Protein AF-A0A4P7YWN4-F1 (afdb_monomer)

Sequence (121 aa):
MPFHWLRMGAQIIGVLGSLLAAEGLLRIATFVSSVGGHDAKFYYFGLFVVVCTVLALFAALLGRFNRLAKYATLVGLLGAGGLLLASPGLPVIFQALLGIILAIIGIVSIRLPPKLQTTVA

Structure (mmCIF, N/CA/C/O backbone):
data_AF-A0A4P7YWN4-F1
#
_entry.id   AF-A0A4P7YWN4-F1
#
loop_
_atom_site.group_PDB
_atom_site.id
_atom_site.type_symbol
_atom_site.label_atom_id
_atom_site.label_alt_id
_atom_site.label_comp_id
_atom_site.label_asym_id
_atom_site.label_entity_id
_atom_site.label_seq_id
_atom_site.pdbx_PDB_ins_code
_atom_site.Cartn_x
_atom_site.Cartn_y
_atom_site.Cartn_z
_atom_site.occupancy
_atom_site.B_iso_or_equiv
_atom_site.auth_seq_id
_atom_site.auth_comp_id
_atom_site.auth_asym_id
_atom_site.auth_atom_id
_atom_site.pdbx_PDB_model_num
ATOM 1 N N . MET A 1 1 ? -8.911 5.375 29.061 1.00 50.78 1 MET A N 1
ATOM 2 C CA . MET A 1 1 ? -9.428 5.694 27.708 1.00 50.78 1 MET A CA 1
ATOM 3 C C . MET A 1 1 ? -8.384 6.284 26.710 1.00 50.78 1 MET A C 1
ATOM 5 O O . MET A 1 1 ? -8.797 7.040 25.839 1.00 50.78 1 MET A O 1
ATOM 9 N N . PRO A 1 2 ? -7.072 5.927 26.698 1.00 58.25 2 PRO A N 1
ATOM 10 C CA . PRO A 1 2 ? -6.112 6.524 25.740 1.00 58.25 2 PRO A CA 1
ATOM 11 C C . PRO A 1 2 ? -5.975 5.790 24.386 1.00 58.25 2 PRO A C 1
ATOM 13 O O . PRO A 1 2 ? -5.469 6.352 23.421 1.00 58.25 2 PRO A O 1
ATOM 16 N N . PHE A 1 3 ? -6.434 4.539 24.274 1.00 61.50 3 PHE A N 1
ATOM 17 C CA . PHE A 1 3 ? -6.098 3.675 23.129 1.00 61.50 3 PHE A CA 1
ATOM 18 C C . PHE A 1 3 ? -6.764 4.040 21.791 1.00 61.50 3 PHE A C 1
ATOM 20 O O . PHE A 1 3 ? -6.311 3.576 20.745 1.00 61.50 3 PHE A O 1
ATOM 27 N N . HIS A 1 4 ? -7.826 4.853 21.785 1.00 66.38 4 HIS A N 1
ATOM 28 C CA . HIS A 1 4 ? -8.536 5.177 20.542 1.00 66.38 4 HIS A CA 1
ATOM 29 C C . HIS A 1 4 ? -7.789 6.214 19.681 1.00 66.38 4 HIS A C 1
ATOM 31 O O . HIS A 1 4 ? -7.739 6.055 18.461 1.00 66.38 4 HIS A O 1
ATOM 37 N N . TRP A 1 5 ? -7.132 7.195 20.314 1.00 67.50 5 TRP A N 1
ATOM 38 C CA . TRP A 1 5 ? -6.322 8.218 19.644 1.00 67.50 5 TRP A CA 1
ATOM 39 C C . TRP A 1 5 ? -5.070 7.613 19.011 1.00 67.50 5 TRP A C 1
ATOM 41 O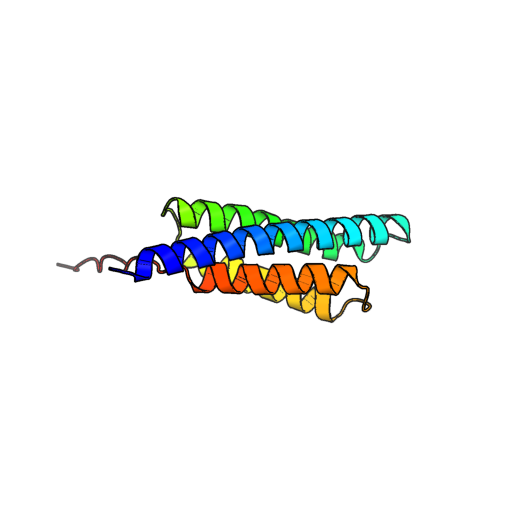 O . TRP A 1 5 ? -4.758 7.907 17.862 1.00 67.50 5 TRP A O 1
ATOM 51 N N . LEU A 1 6 ? -4.410 6.688 19.720 1.00 70.56 6 LEU A N 1
ATOM 52 C CA . LEU A 1 6 ? -3.279 5.931 19.175 1.00 70.56 6 LEU A CA 1
ATOM 53 C C . LEU A 1 6 ? -3.677 5.124 17.932 1.00 70.56 6 LEU A C 1
ATOM 55 O O . LEU A 1 6 ? -2.921 5.051 16.967 1.00 70.56 6 LEU A O 1
ATOM 59 N N . ARG A 1 7 ? -4.880 4.537 17.936 1.00 71.38 7 ARG A N 1
ATOM 60 C CA . ARG A 1 7 ? -5.384 3.754 16.803 1.00 71.38 7 ARG A CA 1
ATOM 61 C C . ARG A 1 7 ? -5.669 4.629 15.585 1.00 71.38 7 ARG A C 1
ATOM 63 O O . ARG A 1 7 ? -5.265 4.266 14.485 1.00 71.38 7 ARG A O 1
ATOM 70 N N . MET A 1 8 ? -6.349 5.757 15.779 1.00 75.50 8 MET A N 1
ATOM 71 C CA . MET A 1 8 ? -6.602 6.714 14.698 1.00 75.50 8 MET A CA 1
ATOM 72 C C . MET A 1 8 ? -5.291 7.289 14.157 1.00 75.50 8 MET A C 1
ATOM 74 O O . MET A 1 8 ? -5.109 7.333 12.946 1.00 75.50 8 MET A O 1
ATOM 78 N N . GLY A 1 9 ? -4.343 7.627 15.037 1.00 81.44 9 GLY A N 1
ATOM 79 C CA . GLY A 1 9 ? -3.009 8.084 14.648 1.00 81.44 9 GLY A CA 1
ATOM 80 C C . GLY A 1 9 ? -2.280 7.077 13.755 1.00 81.44 9 GLY A C 1
ATOM 81 O O . GLY A 1 9 ? -1.812 7.443 12.683 1.00 81.44 9 GLY A O 1
ATOM 82 N N . ALA A 1 10 ? -2.261 5.794 14.129 1.00 83.50 10 ALA A N 1
ATOM 83 C CA . ALA A 1 10 ? -1.644 4.745 13.313 1.00 83.50 10 ALA A CA 1
ATOM 84 C C . ALA A 1 10 ? -2.332 4.563 11.946 1.00 83.50 10 ALA A C 1
ATOM 86 O O . ALA A 1 10 ? -1.660 4.354 10.938 1.00 83.50 10 ALA A O 1
ATOM 87 N N . GLN A 1 11 ? -3.662 4.675 11.887 1.00 82.44 11 GLN A N 1
ATOM 88 C CA . GLN A 1 11 ? -4.410 4.600 10.627 1.00 82.44 11 GLN A CA 1
ATOM 89 C C . GLN A 1 11 ? -4.114 5.796 9.715 1.00 82.44 11 GLN A C 1
ATOM 91 O O . GLN A 1 11 ? -3.898 5.601 8.523 1.00 82.44 11 GLN A O 1
ATOM 96 N N . ILE A 1 12 ? -4.039 7.011 10.269 1.00 85.62 12 ILE A N 1
ATOM 97 C CA . ILE A 1 12 ? -3.661 8.224 9.527 1.00 85.62 12 ILE A CA 1
ATOM 98 C C . ILE A 1 12 ? -2.231 8.094 8.994 1.00 85.62 12 ILE A C 1
ATOM 100 O O . ILE A 1 12 ? -1.999 8.346 7.814 1.00 85.62 12 ILE A O 1
ATOM 104 N N . ILE A 1 13 ? -1.289 7.624 9.820 1.00 88.38 13 ILE A N 1
ATOM 105 C CA . ILE A 1 13 ? 0.088 7.333 9.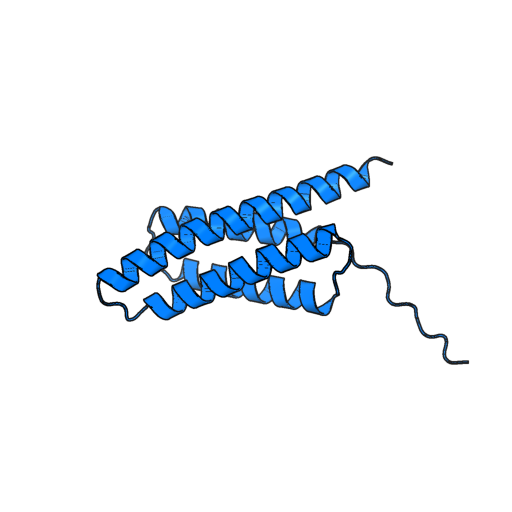389 1.00 88.38 13 ILE A CA 1
ATOM 106 C C . ILE A 1 13 ? 0.091 6.305 8.252 1.00 88.38 13 ILE A C 1
ATOM 108 O O . ILE A 1 13 ? 0.817 6.478 7.278 1.00 88.38 13 ILE A O 1
ATOM 112 N N . GLY A 1 14 ? -0.758 5.278 8.324 1.00 86.69 14 GLY A N 1
ATOM 113 C CA . GLY A 1 14 ? -0.913 4.304 7.247 1.00 86.69 14 GLY A CA 1
ATOM 114 C C . GLY A 1 14 ? -1.432 4.909 5.943 1.00 86.69 14 GLY A C 1
ATOM 115 O O . GLY A 1 14 ? -0.951 4.547 4.868 1.00 86.69 14 GLY A O 1
ATOM 116 N N . VAL A 1 15 ? -2.393 5.835 6.015 1.00 88.25 15 VAL A N 1
ATOM 117 C CA . VAL A 1 15 ? -2.923 6.543 4.837 1.00 88.25 15 VAL A CA 1
ATOM 118 C C . VAL A 1 15 ? -1.835 7.415 4.215 1.00 88.25 15 VAL A C 1
ATOM 120 O O . VAL A 1 15 ? -1.607 7.332 3.011 1.00 88.25 15 VAL A O 1
ATOM 123 N N . LEU A 1 16 ? -1.122 8.196 5.031 1.00 90.06 16 LEU A N 1
ATOM 124 C CA . LEU A 1 16 ? -0.008 9.031 4.575 1.00 90.06 16 LEU A CA 1
ATOM 125 C C . LEU A 1 16 ? 1.117 8.186 3.965 1.00 90.06 16 LEU A C 1
ATOM 127 O O . LEU A 1 16 ? 1.619 8.510 2.892 1.00 90.06 16 LEU A O 1
ATOM 131 N N . GLY A 1 17 ? 1.456 7.064 4.600 1.00 86.88 17 GLY A N 1
ATOM 132 C CA . GLY A 1 17 ? 2.406 6.085 4.079 1.00 86.88 17 GLY A CA 1
ATOM 133 C C . GLY A 1 17 ? 1.984 5.523 2.725 1.00 86.88 17 GLY A C 1
ATOM 134 O O . GLY A 1 17 ? 2.778 5.481 1.791 1.00 86.88 17 GLY A O 1
ATOM 135 N N . SER A 1 18 ? 0.709 5.166 2.580 1.00 88.19 18 SER A N 1
ATOM 136 C CA . SER A 1 18 ? 0.170 4.661 1.314 1.00 88.19 18 SER A CA 1
ATOM 137 C C . SER A 1 18 ? 0.208 5.721 0.208 1.00 88.19 18 SER A C 1
ATOM 139 O O . SER A 1 18 ? 0.533 5.402 -0.931 1.00 88.19 18 SER A O 1
ATOM 141 N N . LEU A 1 19 ? -0.062 6.991 0.523 1.00 90.56 19 LEU A N 1
ATOM 142 C CA . LEU A 1 19 ? 0.058 8.092 -0.441 1.00 90.56 19 LEU A CA 1
ATOM 143 C C . LEU A 1 19 ? 1.513 8.315 -0.870 1.00 90.56 19 LEU A C 1
ATOM 145 O O . LEU A 1 19 ? 1.784 8.465 -2.061 1.00 90.56 19 LEU A O 1
ATOM 149 N N . LEU A 1 20 ? 2.451 8.263 0.079 1.00 89.88 20 LEU A N 1
ATOM 150 C CA . LEU A 1 20 ? 3.884 8.352 -0.204 1.00 89.88 20 LEU A CA 1
ATOM 151 C C . LEU A 1 20 ? 4.352 7.198 -1.105 1.00 89.88 20 LEU A C 1
ATOM 153 O O . LEU A 1 20 ? 5.103 7.416 -2.057 1.00 89.88 20 LEU A O 1
ATOM 157 N N . ALA A 1 21 ? 3.872 5.980 -0.835 1.00 87.75 21 ALA A N 1
ATOM 158 C CA . ALA A 1 21 ? 4.136 4.818 -1.674 1.00 87.75 21 ALA A CA 1
ATOM 159 C C . ALA A 1 21 ? 3.565 4.982 -3.087 1.00 87.75 21 ALA A C 1
ATOM 161 O O . ALA A 1 21 ? 4.245 4.645 -4.054 1.00 87.75 21 ALA A O 1
ATOM 162 N N . ALA A 1 22 ? 2.351 5.526 -3.214 1.00 89.88 22 ALA A N 1
ATOM 163 C CA . ALA A 1 22 ? 1.709 5.754 -4.503 1.00 89.88 22 ALA A CA 1
ATOM 164 C C . ALA A 1 22 ? 2.489 6.766 -5.352 1.00 89.88 22 ALA A C 1
ATOM 166 O O . ALA A 1 22 ? 2.707 6.519 -6.533 1.00 89.88 22 ALA A O 1
ATOM 167 N N . GLU A 1 23 ? 2.956 7.871 -4.763 1.00 89.94 23 GLU A N 1
ATOM 168 C CA . GLU A 1 23 ? 3.788 8.848 -5.478 1.00 89.94 23 GLU A CA 1
ATOM 169 C C . GLU A 1 23 ? 5.110 8.225 -5.948 1.00 89.94 23 GLU A C 1
ATOM 171 O O . GLU A 1 23 ? 5.475 8.358 -7.119 1.00 89.94 23 GLU A O 1
ATOM 176 N N . GLY A 1 24 ? 5.791 7.482 -5.067 1.00 85.62 24 GLY A N 1
ATOM 177 C CA . GLY A 1 24 ? 7.034 6.790 -5.410 1.00 85.62 24 GLY A CA 1
ATOM 178 C C . GLY A 1 24 ? 6.842 5.800 -6.563 1.00 85.62 24 GLY A C 1
ATOM 179 O O . GLY A 1 24 ? 7.545 5.869 -7.571 1.00 85.62 24 GLY A O 1
ATOM 180 N N . LEU A 1 25 ? 5.832 4.930 -6.468 1.00 86.12 25 LEU A N 1
ATOM 181 C CA . LEU A 1 25 ? 5.485 3.969 -7.520 1.00 86.12 25 LEU A CA 1
ATOM 182 C C . LEU A 1 25 ? 5.063 4.648 -8.829 1.00 86.12 25 LEU A C 1
ATOM 184 O O . LEU A 1 25 ? 5.426 4.155 -9.893 1.00 86.12 25 LEU A O 1
ATOM 188 N N . LEU A 1 26 ? 4.361 5.785 -8.783 1.00 88.94 26 LEU A N 1
ATOM 189 C CA . LEU A 1 26 ? 3.966 6.532 -9.981 1.00 88.94 26 LEU A CA 1
ATOM 190 C C . LEU A 1 26 ? 5.182 7.085 -10.723 1.00 88.94 26 LEU A C 1
ATOM 192 O O . LEU A 1 26 ? 5.270 6.977 -11.947 1.00 88.94 26 LEU A O 1
ATOM 196 N N . ARG A 1 27 ? 6.139 7.651 -9.987 1.00 86.25 27 ARG A N 1
ATOM 197 C CA . ARG A 1 27 ? 7.383 8.179 -10.562 1.00 86.25 27 ARG A CA 1
ATOM 198 C C . ARG A 1 27 ? 8.239 7.068 -11.155 1.00 86.25 27 ARG A C 1
ATOM 200 O O . ARG A 1 27 ? 8.772 7.239 -12.245 1.00 86.25 27 ARG A O 1
ATOM 207 N N . ILE A 1 28 ? 8.311 5.909 -10.499 1.00 85.31 28 ILE A N 1
ATOM 208 C CA . ILE A 1 28 ? 9.026 4.745 -11.040 1.00 85.31 28 ILE A CA 1
ATOM 209 C C . ILE A 1 28 ? 8.322 4.214 -12.292 1.00 85.31 28 ILE A C 1
ATOM 211 O O . ILE A 1 28 ? 8.969 4.013 -13.314 1.00 85.31 28 ILE A O 1
ATOM 215 N N . ALA A 1 29 ? 7.001 4.026 -12.250 1.00 84.06 29 ALA A N 1
ATOM 216 C CA . ALA A 1 29 ? 6.243 3.479 -13.372 1.00 84.06 29 ALA A CA 1
ATOM 217 C C . ALA A 1 29 ? 6.338 4.370 -14.619 1.00 84.06 29 ALA A C 1
ATOM 219 O O . ALA A 1 29 ? 6.575 3.871 -15.717 1.00 84.06 29 ALA A O 1
ATOM 220 N N . THR A 1 30 ? 6.222 5.690 -14.447 1.00 84.44 30 THR A N 1
ATOM 221 C CA . THR A 1 30 ? 6.361 6.661 -15.545 1.00 84.44 30 THR A CA 1
ATOM 222 C C . THR A 1 30 ? 7.783 6.708 -16.102 1.00 84.44 30 THR A C 1
ATOM 224 O O . THR A 1 30 ? 7.948 6.740 -17.320 1.00 84.44 30 THR A O 1
ATOM 227 N N . PHE A 1 31 ? 8.805 6.633 -15.244 1.00 83.38 31 PHE A N 1
ATOM 228 C CA . PHE A 1 31 ? 10.204 6.558 -15.668 1.00 83.38 31 PHE A CA 1
ATOM 229 C C . PHE A 1 31 ? 10.515 5.264 -16.433 1.00 83.38 31 PHE A C 1
ATOM 231 O O . PHE A 1 31 ? 11.067 5.293 -17.525 1.00 83.38 31 PHE A O 1
ATOM 238 N N . VAL A 1 32 ? 10.116 4.103 -15.915 1.00 82.88 32 VAL A N 1
ATOM 239 C CA . VAL A 1 32 ? 10.354 2.818 -16.591 1.00 82.88 32 VAL A CA 1
ATOM 240 C C . VAL A 1 32 ? 9.572 2.741 -17.905 1.00 82.88 32 VAL A C 1
ATOM 242 O O . VAL A 1 32 ? 10.073 2.208 -18.896 1.00 82.88 32 VAL A O 1
ATOM 245 N N . SER A 1 33 ? 8.371 3.327 -17.954 1.00 83.31 33 SER A N 1
ATOM 246 C CA . SER A 1 33 ? 7.581 3.415 -19.183 1.00 83.31 33 SER A CA 1
ATOM 247 C C . SER A 1 33 ? 8.254 4.253 -20.274 1.00 83.31 33 SER A C 1
ATOM 249 O O . SER A 1 33 ? 8.014 3.977 -21.447 1.00 83.31 33 SER A O 1
ATOM 251 N N . SER A 1 34 ? 9.080 5.246 -19.931 1.00 81.81 34 SER A N 1
ATOM 252 C CA . SER A 1 34 ? 9.767 6.086 -20.921 1.00 81.81 34 SER A CA 1
ATOM 253 C C . SER A 1 34 ? 11.095 5.503 -21.422 1.00 81.81 34 SER A C 1
ATOM 255 O O . SER A 1 34 ? 11.561 5.912 -22.481 1.00 81.81 34 SER A O 1
ATOM 257 N N . VAL A 1 35 ? 11.686 4.529 -20.714 1.00 79.25 35 VAL A N 1
ATOM 258 C CA . VAL A 1 35 ? 13.031 3.977 -21.007 1.00 79.25 35 VAL A CA 1
ATOM 259 C C . VAL A 1 35 ? 12.989 2.570 -21.642 1.00 79.25 35 VAL A C 1
ATOM 261 O O . VAL A 1 35 ? 14.022 1.952 -21.873 1.00 79.25 35 VAL A O 1
ATOM 264 N N . GLY A 1 36 ? 11.807 2.042 -21.976 1.00 69.44 36 GLY A N 1
ATOM 265 C CA . GLY A 1 36 ? 11.674 0.740 -22.659 1.00 69.44 36 GLY A CA 1
ATOM 266 C C . GLY A 1 36 ? 10.562 -0.162 -22.123 1.00 69.44 36 GLY A C 1
ATOM 267 O O . GLY A 1 36 ? 10.274 -1.198 -22.716 1.00 69.44 36 GLY A O 1
ATOM 268 N N . GLY A 1 37 ? 9.897 0.236 -21.034 1.00 73.06 37 GLY A N 1
ATOM 269 C CA . GLY A 1 37 ? 8.531 -0.162 -20.678 1.00 73.06 37 GLY A CA 1
ATOM 270 C C . GLY A 1 37 ? 8.274 -1.615 -20.276 1.00 73.06 37 GLY A C 1
ATOM 271 O O . GLY A 1 37 ? 7.182 -1.897 -19.783 1.00 73.06 37 GLY A O 1
ATOM 272 N N . HIS A 1 38 ? 9.231 -2.531 -20.437 1.00 74.81 38 HIS A N 1
ATOM 273 C CA . HIS A 1 38 ? 9.007 -3.956 -20.178 1.00 74.81 38 HIS A CA 1
ATOM 274 C C . HIS A 1 38 ? 8.562 -4.211 -18.729 1.00 74.81 38 HIS A C 1
ATOM 276 O O . HIS A 1 38 ? 7.536 -4.853 -18.495 1.00 74.81 38 HIS A O 1
ATOM 282 N N . ASP A 1 39 ? 9.248 -3.584 -17.771 1.00 76.62 39 ASP A N 1
ATOM 283 C CA . ASP A 1 39 ? 8.955 -3.747 -16.346 1.00 76.62 39 ASP A CA 1
ATOM 284 C C . ASP A 1 39 ? 7.881 -2.778 -15.825 1.00 76.62 39 ASP A C 1
ATOM 286 O O . ASP A 1 39 ? 7.405 -2.921 -14.698 1.00 76.62 39 ASP A O 1
ATOM 290 N N . ALA A 1 40 ? 7.439 -1.808 -16.638 1.00 79.06 40 ALA A N 1
ATOM 291 C CA . ALA A 1 40 ? 6.499 -0.763 -16.218 1.00 79.06 40 ALA A CA 1
ATOM 292 C C . ALA A 1 40 ? 5.191 -1.356 -15.668 1.00 79.06 40 ALA A C 1
ATOM 294 O O . ALA A 1 40 ? 4.630 -0.849 -14.697 1.00 79.06 40 ALA A O 1
ATOM 295 N N . LYS A 1 41 ? 4.737 -2.480 -16.241 1.00 81.00 41 LYS A N 1
ATOM 296 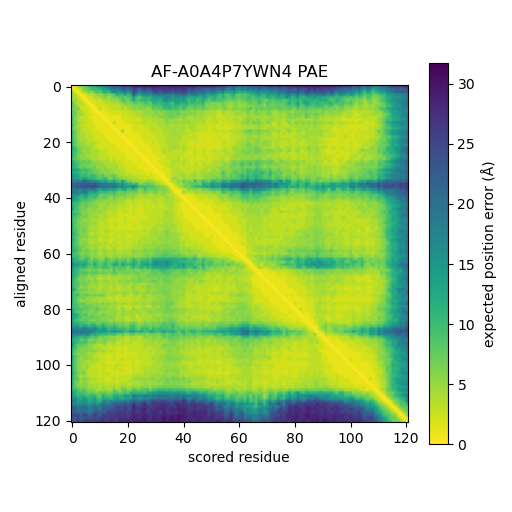C CA . LYS A 1 41 ? 3.524 -3.195 -15.816 1.00 81.00 41 LYS A CA 1
ATOM 297 C C . LYS A 1 41 ? 3.582 -3.638 -14.351 1.00 81.00 41 LYS A C 1
ATOM 299 O O . LYS A 1 41 ? 2.566 -3.551 -13.664 1.00 81.00 41 LYS A O 1
ATOM 304 N N . PHE A 1 42 ? 4.747 -4.063 -13.857 1.00 83.00 42 PHE A N 1
ATOM 305 C CA . PHE A 1 42 ? 4.911 -4.482 -12.462 1.00 83.00 42 PHE A CA 1
ATOM 306 C C . PHE A 1 42 ? 4.785 -3.299 -11.500 1.00 83.00 42 PHE A C 1
ATOM 308 O O . PHE A 1 42 ? 4.108 -3.404 -10.478 1.00 83.00 42 PHE A O 1
ATOM 315 N N . TYR A 1 43 ? 5.353 -2.145 -1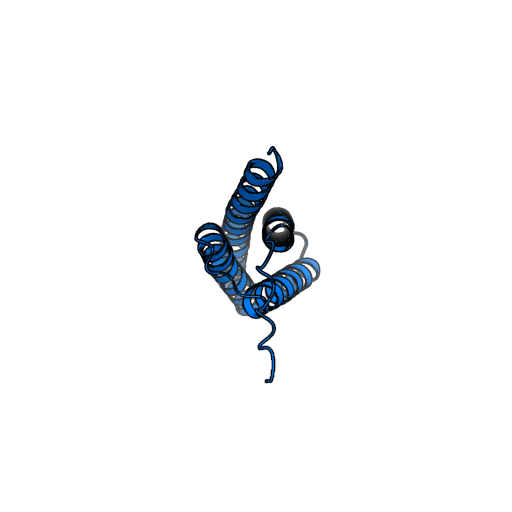1.857 1.00 82.81 43 TYR A N 1
ATOM 316 C CA . TYR A 1 43 ? 5.221 -0.928 -11.053 1.00 82.81 43 TYR A CA 1
ATOM 317 C C . TYR A 1 43 ? 3.798 -0.365 -11.090 1.00 82.81 43 TYR A C 1
ATOM 319 O O . TYR A 1 43 ? 3.294 0.064 -10.056 1.00 82.81 43 TYR A O 1
ATOM 327 N N . TYR A 1 44 ? 3.100 -0.437 -12.229 1.00 83.69 44 TYR A N 1
ATOM 328 C CA . TYR A 1 44 ? 1.679 -0.078 -12.302 1.00 83.69 44 TYR A CA 1
ATOM 329 C C . TYR A 1 44 ? 0.789 -1.023 -11.487 1.00 83.69 44 TYR A C 1
ATOM 331 O O . TYR A 1 44 ? -0.164 -0.570 -10.855 1.00 83.69 44 TYR A O 1
ATOM 339 N N . PHE A 1 45 ? 1.109 -2.318 -11.442 1.00 85.50 45 PHE A N 1
ATOM 340 C CA . PHE A 1 45 ? 0.415 -3.260 -10.565 1.00 85.50 45 PHE A CA 1
ATOM 341 C C . PHE A 1 45 ? 0.653 -2.930 -9.085 1.00 85.50 45 PHE A C 1
ATOM 343 O O . PHE A 1 45 ? -0.299 -2.851 -8.310 1.00 85.50 45 PHE A O 1
ATOM 350 N N . GLY A 1 46 ? 1.903 -2.656 -8.696 1.00 85.19 46 GLY A N 1
ATOM 351 C CA . GLY A 1 46 ? 2.232 -2.193 -7.345 1.00 85.19 46 GLY A CA 1
ATOM 352 C C . GLY A 1 46 ? 1.500 -0.899 -6.979 1.00 85.19 46 GLY A C 1
ATOM 353 O O . GLY A 1 46 ? 0.914 -0.802 -5.902 1.00 85.19 46 GLY A O 1
ATOM 354 N N . LEU A 1 47 ? 1.448 0.064 -7.903 1.00 87.62 47 LEU A N 1
ATOM 355 C CA . LEU A 1 47 ? 0.688 1.303 -7.749 1.00 87.62 47 LEU A CA 1
ATOM 356 C C . LEU A 1 47 ? -0.800 1.022 -7.515 1.00 87.62 47 LEU A C 1
ATOM 358 O O . LEU A 1 47 ? -1.384 1.562 -6.579 1.00 87.62 47 LEU A O 1
ATOM 362 N N . PHE A 1 48 ? -1.406 0.151 -8.323 1.00 88.00 48 PHE A N 1
ATOM 363 C CA . PHE A 1 48 ? -2.805 -0.240 -8.170 1.00 88.00 48 PHE A CA 1
ATOM 364 C C . PHE A 1 48 ? -3.081 -0.824 -6.778 1.00 88.00 48 PHE A C 1
ATOM 366 O O . PHE A 1 48 ? -4.019 -0.400 -6.102 1.00 88.00 48 PHE A O 1
ATOM 373 N N . VAL A 1 49 ? -2.221 -1.729 -6.301 1.00 88.50 49 VAL A N 1
ATOM 374 C CA . VAL A 1 49 ? -2.323 -2.317 -4.957 1.00 88.50 49 VAL A CA 1
ATOM 375 C C . VAL A 1 49 ? -2.240 -1.248 -3.864 1.00 88.50 49 VAL A C 1
ATOM 377 O O . VAL A 1 49 ? -3.018 -1.276 -2.905 1.00 88.50 49 VAL A O 1
ATOM 380 N N . VAL A 1 50 ? -1.337 -0.278 -4.002 1.00 87.62 50 VAL A N 1
ATOM 381 C CA . VAL A 1 50 ? -1.194 0.817 -3.035 1.00 87.62 50 VAL A CA 1
ATOM 382 C C . VAL A 1 50 ? -2.403 1.758 -3.066 1.00 87.62 50 VAL A C 1
ATOM 384 O O . VAL A 1 50 ? -2.900 2.146 -2.011 1.00 87.62 50 VAL A O 1
ATOM 387 N N . VAL A 1 51 ? -2.966 2.062 -4.234 1.00 88.88 51 VAL A N 1
ATOM 388 C CA . VAL A 1 51 ? -4.203 2.857 -4.335 1.00 88.88 51 VAL A CA 1
ATOM 389 C C . VAL A 1 51 ? -5.383 2.126 -3.687 1.00 88.88 51 VAL A C 1
ATOM 391 O O . VAL A 1 51 ? -6.113 2.712 -2.885 1.00 88.88 51 VAL A O 1
ATOM 394 N N . CYS A 1 52 ? -5.539 0.825 -3.945 1.00 88.00 52 CYS A N 1
ATOM 395 C CA . CYS A 1 52 ? -6.527 0.000 -3.248 1.00 88.00 52 CYS A CA 1
ATOM 396 C C . CYS A 1 52 ? -6.301 -0.006 -1.729 1.00 88.00 52 CYS A C 1
ATOM 398 O O . CYS A 1 52 ? -7.263 -0.023 -0.962 1.00 88.00 52 CYS A O 1
ATOM 400 N N . THR A 1 53 ? -5.045 0.055 -1.287 1.00 86.38 53 THR A N 1
ATOM 401 C CA . THR A 1 53 ? -4.688 0.155 0.130 1.00 86.38 53 THR A CA 1
ATOM 402 C C . THR A 1 53 ? -5.151 1.470 0.754 1.00 86.38 53 THR A C 1
ATOM 404 O O . THR A 1 53 ? -5.699 1.450 1.856 1.00 86.38 53 THR A O 1
ATOM 407 N N . VAL A 1 54 ? -5.000 2.603 0.059 1.00 87.88 54 VAL A N 1
ATOM 408 C CA . VAL A 1 54 ? -5.524 3.900 0.525 1.00 87.88 54 VAL A CA 1
ATOM 409 C C . VAL A 1 54 ? -7.031 3.804 0.762 1.00 87.88 54 VAL A C 1
ATOM 411 O O . VAL A 1 54 ? -7.512 4.167 1.836 1.00 87.88 54 VAL A O 1
ATOM 414 N N . LEU A 1 55 ? -7.772 3.252 -0.205 1.00 87.25 55 LEU A N 1
ATOM 415 C CA . LEU A 1 55 ? -9.222 3.065 -0.098 1.00 87.25 55 LEU A CA 1
ATOM 416 C C . LEU A 1 55 ? -9.595 2.129 1.059 1.00 87.25 55 LEU A C 1
ATOM 418 O O . LEU A 1 55 ? -10.536 2.400 1.805 1.00 87.25 55 LEU A O 1
ATOM 422 N N . ALA A 1 56 ? -8.831 1.053 1.243 1.00 85.38 56 ALA A N 1
ATOM 423 C CA . ALA A 1 56 ? -9.013 0.098 2.327 1.00 85.38 56 ALA A CA 1
ATOM 424 C C . ALA A 1 56 ? -8.809 0.750 3.709 1.00 85.38 56 ALA A C 1
ATOM 426 O O . ALA A 1 56 ? -9.644 0.595 4.602 1.00 85.38 56 ALA A O 1
ATOM 427 N N . LEU A 1 57 ? -7.744 1.533 3.884 1.00 83.38 57 LEU A N 1
ATOM 428 C CA . LEU A 1 57 ? -7.479 2.272 5.120 1.00 83.38 57 LEU A CA 1
ATOM 429 C C . LEU A 1 57 ? -8.537 3.354 5.389 1.00 83.38 57 LEU A C 1
ATOM 431 O O . LEU A 1 57 ? -8.957 3.521 6.535 1.00 83.38 57 LEU A O 1
ATOM 435 N N . PHE A 1 58 ? -9.042 4.023 4.350 1.00 84.06 58 PHE A N 1
ATOM 436 C CA . PHE A 1 58 ? -10.177 4.945 4.471 1.00 84.06 58 PHE A CA 1
ATOM 437 C C . PHE A 1 58 ? -11.459 4.233 4.920 1.00 84.06 58 PHE A C 1
ATOM 439 O O . PHE A 1 58 ? -12.135 4.685 5.846 1.00 84.06 58 PHE A O 1
ATOM 446 N N . ALA A 1 59 ? -11.777 3.079 4.329 1.00 82.25 59 ALA A N 1
ATOM 447 C CA . ALA A 1 59 ? -12.909 2.258 4.758 1.00 82.25 59 ALA A CA 1
ATOM 448 C C . ALA A 1 59 ? -12.755 1.783 6.215 1.00 82.25 59 ALA A C 1
ATOM 450 O O . ALA A 1 59 ? -13.743 1.679 6.947 1.00 82.25 59 ALA A O 1
ATOM 451 N N . ALA A 1 60 ? -11.518 1.555 6.666 1.00 81.00 60 ALA A N 1
ATOM 452 C CA . ALA A 1 60 ? -11.218 1.227 8.054 1.00 81.00 60 ALA A CA 1
ATOM 453 C C . ALA A 1 60 ? -11.414 2.389 9.030 1.00 81.00 60 ALA A C 1
ATOM 455 O O . ALA A 1 60 ? -11.887 2.149 10.143 1.00 81.00 60 ALA A O 1
ATOM 456 N N . LEU A 1 61 ? -11.127 3.627 8.619 1.00 79.69 61 LEU A N 1
ATOM 457 C CA . LEU A 1 61 ? -11.460 4.825 9.399 1.00 79.69 61 LEU A CA 1
ATOM 458 C C . LEU A 1 61 ? -12.978 4.985 9.568 1.00 79.69 61 LEU A C 1
ATOM 460 O O . LEU A 1 61 ? -13.443 5.362 10.640 1.00 79.69 61 LEU A O 1
ATOM 464 N N . LEU A 1 62 ? -13.757 4.605 8.550 1.00 81.75 62 LEU A N 1
ATOM 465 C CA . LEU A 1 62 ? -15.226 4.594 8.585 1.00 81.75 62 LEU A CA 1
ATOM 466 C C . LEU A 1 62 ? -15.820 3.394 9.350 1.00 81.75 62 LEU A C 1
ATOM 468 O O . LEU A 1 62 ? -17.038 3.221 9.381 1.00 81.75 62 LEU A O 1
ATOM 472 N N . GLY A 1 63 ? -14.984 2.527 9.932 1.00 74.94 63 GLY A N 1
ATOM 473 C CA . GLY A 1 63 ? -15.419 1.328 10.655 1.00 74.94 63 GLY A CA 1
ATOM 474 C C . GLY A 1 63 ? -15.981 0.209 9.768 1.00 74.94 63 GLY A C 1
ATOM 475 O O . GLY A 1 63 ? -16.450 -0.802 10.287 1.00 74.94 63 GLY A O 1
ATOM 476 N N . ARG A 1 64 ? -15.915 0.344 8.438 1.00 73.25 64 ARG A N 1
ATOM 477 C CA . ARG A 1 64 ? -16.441 -0.619 7.455 1.00 73.25 64 ARG A CA 1
ATOM 478 C C . ARG A 1 64 ? -15.328 -1.505 6.900 1.00 73.25 64 ARG A C 1
ATOM 480 O O . ARG A 1 64 ? -15.103 -1.555 5.693 1.00 73.25 64 ARG A O 1
ATOM 487 N N . PHE A 1 65 ? -14.610 -2.195 7.784 1.00 76.44 65 PHE A N 1
ATOM 488 C CA . PHE A 1 65 ? -13.489 -3.050 7.392 1.00 76.44 65 PHE A CA 1
ATOM 489 C C . PHE A 1 65 ? -13.700 -4.499 7.798 1.00 76.44 65 PHE A C 1
ATOM 491 O O . PHE A 1 65 ? -14.016 -4.794 8.949 1.0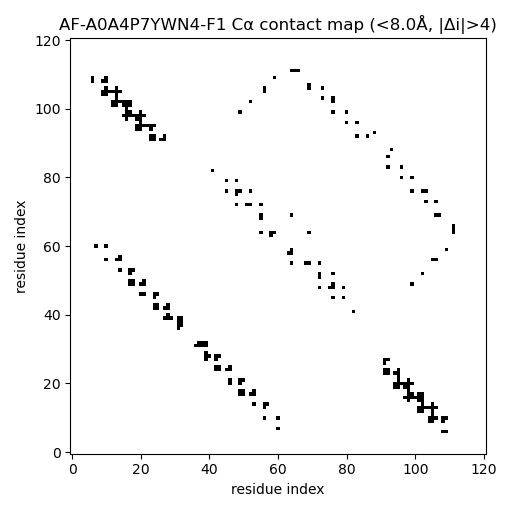0 76.44 65 PHE A O 1
ATOM 498 N N . ASN A 1 66 ? -13.473 -5.410 6.854 1.00 80.94 66 ASN A N 1
ATOM 499 C CA . ASN A 1 66 ? -13.649 -6.844 7.059 1.00 80.94 66 ASN A CA 1
ATOM 500 C C . ASN A 1 66 ? -12.293 -7.543 7.215 1.00 80.94 66 ASN A C 1
ATOM 502 O O . ASN A 1 66 ? -11.282 -7.104 6.668 1.00 80.94 66 ASN A O 1
ATOM 506 N N . ARG A 1 67 ? -12.272 -8.683 7.926 1.00 80.69 67 ARG A N 1
ATOM 507 C CA . ARG A 1 67 ? -11.051 -9.496 8.125 1.00 80.69 67 ARG A CA 1
ATOM 508 C C . ARG A 1 67 ? -10.391 -9.862 6.801 1.00 80.69 67 ARG A C 1
ATOM 510 O O . ARG A 1 67 ? -9.180 -9.747 6.677 1.00 80.69 67 ARG A O 1
ATOM 517 N N . LEU A 1 68 ? -11.199 -10.256 5.821 1.00 81.31 68 LEU A N 1
ATOM 518 C CA . LEU A 1 68 ? -10.712 -10.662 4.508 1.00 81.31 68 LEU A CA 1
ATOM 519 C C . LEU A 1 68 ? -10.036 -9.500 3.768 1.00 81.31 68 LEU A C 1
ATOM 521 O O . LEU A 1 68 ? -8.951 -9.689 3.234 1.00 81.31 68 LEU A O 1
ATOM 525 N N . ALA A 1 69 ? -10.607 -8.291 3.837 1.00 81.19 69 ALA A N 1
ATOM 526 C CA . ALA A 1 69 ? -9.990 -7.091 3.274 1.00 81.19 69 ALA A CA 1
ATOM 527 C C . ALA A 1 69 ? -8.642 -6.791 3.946 1.00 81.19 69 ALA A C 1
ATOM 529 O O . ALA A 1 69 ? -7.656 -6.591 3.252 1.00 81.19 69 ALA A O 1
ATOM 530 N N . LYS A 1 70 ? -8.558 -6.878 5.283 1.00 83.31 70 LYS A N 1
ATOM 531 C CA . LYS A 1 70 ? -7.295 -6.683 6.018 1.00 83.31 70 LYS A CA 1
ATOM 532 C C . LYS A 1 70 ? -6.180 -7.598 5.518 1.00 83.31 70 LYS A C 1
ATOM 534 O O . LYS A 1 70 ? -5.088 -7.113 5.239 1.00 83.31 70 LYS A O 1
ATOM 539 N N . TYR A 1 71 ? -6.444 -8.901 5.424 1.00 84.75 71 TYR A N 1
ATOM 540 C CA . TYR A 1 71 ? -5.434 -9.862 4.979 1.00 84.75 71 TYR A CA 1
ATOM 541 C C . TYR A 1 71 ? -5.109 -9.712 3.492 1.00 84.75 71 TYR A C 1
ATOM 543 O O . TYR A 1 71 ? -3.936 -9.753 3.140 1.00 84.75 71 TYR A O 1
ATOM 551 N N . ALA A 1 72 ? -6.109 -9.471 2.638 1.00 85.69 72 ALA A N 1
ATOM 552 C CA . ALA A 1 72 ? -5.889 -9.238 1.213 1.00 85.69 72 ALA A CA 1
ATOM 553 C C . ALA A 1 72 ? -4.988 -8.017 0.970 1.00 85.69 72 ALA A C 1
ATOM 555 O O . ALA A 1 72 ? -4.032 -8.099 0.204 1.00 85.69 72 ALA A O 1
ATOM 556 N N . THR A 1 73 ? -5.237 -6.907 1.672 1.00 87.19 73 THR A N 1
ATOM 557 C CA . THR A 1 73 ? -4.409 -5.700 1.562 1.00 87.19 73 THR A CA 1
ATOM 558 C C . THR A 1 73 ? -3.000 -5.924 2.118 1.00 87.19 73 THR A C 1
ATOM 560 O O . THR A 1 73 ? -2.034 -5.478 1.510 1.00 87.19 73 THR A O 1
ATOM 563 N N . LEU A 1 74 ? -2.851 -6.667 3.221 1.00 88.44 74 LEU A N 1
ATOM 564 C CA . LEU A 1 74 ? -1.540 -7.039 3.773 1.00 88.44 74 LEU A CA 1
ATOM 565 C C . LEU A 1 74 ? -0.711 -7.874 2.792 1.00 88.44 74 LEU A C 1
ATOM 567 O O . LEU A 1 74 ? 0.445 -7.548 2.542 1.00 88.44 74 LEU A O 1
ATOM 571 N N . VAL A 1 75 ? -1.302 -8.926 2.220 1.00 88.81 75 VAL A N 1
ATOM 572 C CA . VAL A 1 75 ? -0.629 -9.780 1.230 1.00 88.81 75 VAL A CA 1
ATOM 573 C C . VAL A 1 75 ? -0.270 -8.973 -0.016 1.00 88.81 75 VAL A C 1
ATOM 575 O O . VAL A 1 75 ? 0.844 -9.096 -0.516 1.00 88.81 75 VAL A O 1
ATOM 578 N N . GLY A 1 76 ? -1.168 -8.094 -0.473 1.00 87.50 76 GLY A N 1
ATOM 579 C CA . GLY A 1 76 ? -0.899 -7.185 -1.584 1.00 87.50 76 GLY A CA 1
ATOM 580 C C . GLY A 1 76 ? 0.297 -6.267 -1.318 1.00 87.50 76 GLY A C 1
ATOM 581 O O . GLY A 1 76 ? 1.212 -6.210 -2.136 1.00 87.50 76 GLY A O 1
ATOM 582 N N . LEU A 1 77 ? 0.328 -5.586 -0.168 1.00 88.69 77 LEU A N 1
ATOM 583 C CA . LEU A 1 77 ? 1.433 -4.696 0.206 1.00 88.69 77 LEU A CA 1
ATOM 584 C C . LEU A 1 77 ? 2.764 -5.433 0.347 1.00 88.69 77 LEU A C 1
ATOM 586 O O . LEU A 1 77 ? 3.788 -4.919 -0.093 1.00 88.69 77 LEU A O 1
ATOM 590 N N . LEU A 1 78 ? 2.759 -6.632 0.934 1.00 90.94 78 LEU A N 1
ATOM 591 C CA . LEU A 1 78 ? 3.962 -7.459 1.039 1.00 90.94 78 LEU A CA 1
ATOM 592 C C . LEU A 1 78 ? 4.453 -7.907 -0.340 1.00 90.94 78 LEU A C 1
ATOM 594 O O . LEU A 1 78 ? 5.652 -7.853 -0.599 1.00 90.94 78 LEU A O 1
ATOM 598 N N . GLY A 1 79 ? 3.541 -8.282 -1.240 1.00 86.75 79 GLY A N 1
ATOM 599 C CA . GLY A 1 79 ? 3.872 -8.581 -2.632 1.00 86.75 79 GLY A CA 1
ATOM 600 C C . GLY A 1 79 ? 4.479 -7.374 -3.351 1.00 86.75 79 GLY A C 1
ATOM 601 O O . GLY A 1 79 ? 5.535 -7.496 -3.965 1.00 86.75 79 GLY A O 1
ATOM 602 N N . ALA A 1 80 ? 3.868 -6.193 -3.218 1.00 85.44 80 ALA A N 1
ATOM 603 C CA . ALA A 1 80 ? 4.383 -4.953 -3.801 1.00 85.44 80 ALA A CA 1
ATOM 604 C C . ALA A 1 80 ? 5.762 -4.574 -3.232 1.00 85.44 80 ALA A C 1
ATOM 606 O O . ALA A 1 80 ? 6.663 -4.213 -3.985 1.00 85.44 80 ALA A O 1
ATOM 607 N N . GLY A 1 81 ? 5.955 -4.711 -1.917 1.00 86.12 81 GLY A N 1
ATOM 608 C CA . GLY A 1 81 ? 7.245 -4.485 -1.265 1.00 86.12 81 GLY A CA 1
ATOM 609 C C . GLY A 1 81 ? 8.315 -5.478 -1.722 1.00 86.12 81 GLY A C 1
ATOM 610 O O . GLY A 1 81 ? 9.434 -5.073 -2.020 1.00 86.12 81 GLY A O 1
ATOM 611 N N . GLY A 1 82 ? 7.967 -6.761 -1.852 1.00 86.00 82 GLY A N 1
ATOM 612 C CA . GLY A 1 82 ? 8.869 -7.796 -2.360 1.00 86.00 82 GLY A CA 1
ATOM 613 C C . GLY A 1 82 ? 9.325 -7.532 -3.796 1.00 86.00 82 GLY A C 1
ATOM 614 O O . GLY A 1 82 ? 10.511 -7.648 -4.092 1.00 86.00 82 GLY A O 1
ATOM 615 N N . LEU A 1 83 ? 8.411 -7.095 -4.669 1.00 84.06 83 LEU A N 1
ATOM 616 C CA . LEU A 1 83 ? 8.747 -6.696 -6.040 1.00 84.06 83 LEU A CA 1
ATOM 617 C C . LEU A 1 83 ? 9.701 -5.493 -6.069 1.00 84.06 83 LEU A C 1
ATOM 619 O O . LEU A 1 83 ? 10.644 -5.474 -6.855 1.00 84.06 83 LEU A O 1
ATOM 623 N N . LEU A 1 84 ? 9.499 -4.515 -5.184 1.00 85.12 84 LEU A N 1
ATOM 624 C CA . LEU A 1 84 ? 10.376 -3.348 -5.075 1.00 85.12 84 LEU A CA 1
ATOM 625 C C . LEU A 1 84 ? 11.768 -3.684 -4.522 1.00 85.12 84 L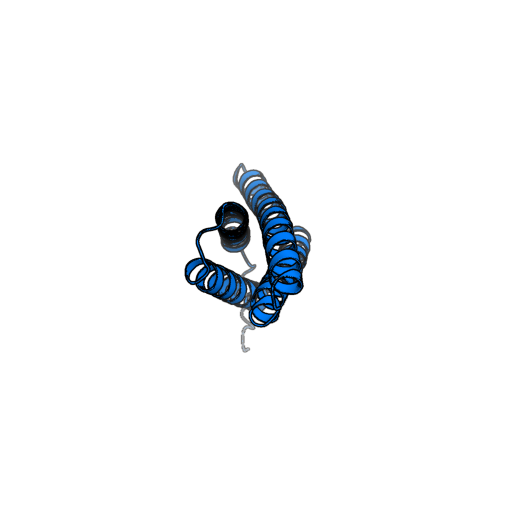EU A C 1
ATOM 627 O O . LEU A 1 84 ? 12.729 -3.014 -4.882 1.00 85.12 84 LEU A O 1
ATOM 631 N N . LEU A 1 85 ? 11.910 -4.724 -3.696 1.00 84.94 85 LEU A N 1
ATOM 632 C CA . LEU A 1 85 ? 13.221 -5.193 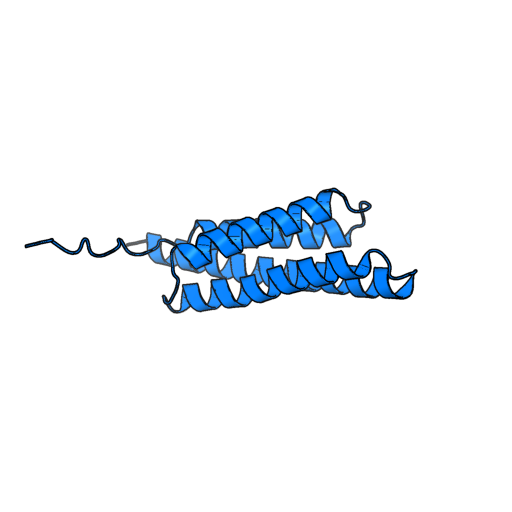-3.225 1.00 84.94 85 LEU A CA 1
ATOM 633 C C . LEU A 1 85 ? 14.036 -5.893 -4.322 1.00 84.94 85 LEU A C 1
ATOM 635 O O . LEU A 1 85 ? 15.261 -5.910 -4.249 1.00 84.94 85 LEU A O 1
ATOM 639 N N . ALA A 1 86 ? 13.370 -6.453 -5.334 1.00 81.94 86 ALA A N 1
ATOM 640 C CA . ALA A 1 86 ? 14.017 -7.035 -6.510 1.00 81.94 86 ALA A CA 1
ATOM 641 C C . ALA A 1 86 ? 14.354 -5.989 -7.593 1.00 81.94 86 ALA A C 1
ATOM 643 O O . ALA A 1 86 ? 15.017 -6.308 -8.579 1.00 81.94 86 ALA A O 1
ATOM 644 N N . SER A 1 87 ? 13.892 -4.747 -7.424 1.00 74.88 87 SER A N 1
ATOM 645 C CA . SER A 1 87 ? 14.105 -3.646 -8.363 1.00 74.88 87 SER A CA 1
ATOM 646 C C . SER A 1 87 ? 15.484 -2.989 -8.172 1.00 74.88 87 SER A C 1
ATOM 648 O O . SER A 1 87 ? 15.996 -2.956 -7.051 1.00 74.88 87 SER A O 1
ATOM 650 N N . PRO A 1 88 ? 16.089 -2.398 -9.225 1.00 71.75 88 PRO A N 1
ATOM 651 C CA . PRO A 1 88 ? 17.318 -1.605 -9.104 1.00 71.75 88 PRO A CA 1
ATOM 652 C C . PRO A 1 88 ? 17.182 -0.506 -8.044 1.00 71.75 88 PRO A C 1
ATOM 654 O O . PRO A 1 88 ? 16.174 0.184 -8.029 1.00 71.75 88 PRO A O 1
ATOM 657 N N . GLY A 1 89 ? 18.185 -0.312 -7.182 1.00 75.56 89 GLY A N 1
ATOM 658 C CA . GLY A 1 89 ? 18.119 0.551 -5.989 1.00 75.56 89 GLY A CA 1
ATOM 659 C C . GLY A 1 89 ? 18.076 2.064 -6.247 1.00 75.56 89 GLY A C 1
ATOM 660 O O . GLY A 1 89 ? 18.988 2.788 -5.854 1.00 75.56 89 GLY A O 1
ATOM 661 N N . LEU A 1 90 ? 17.020 2.561 -6.890 1.00 78.12 90 LEU A N 1
ATOM 662 C CA . LEU A 1 90 ? 16.778 3.994 -7.082 1.00 78.12 90 LEU A CA 1
ATOM 663 C C . LEU A 1 90 ? 16.288 4.652 -5.775 1.00 78.12 90 LEU A C 1
ATOM 665 O O . LEU A 1 90 ? 15.512 4.040 -5.039 1.00 78.12 90 LEU A O 1
ATOM 669 N N . PRO A 1 91 ? 16.619 5.932 -5.508 1.00 80.56 91 PRO A N 1
ATOM 670 C CA . PRO A 1 91 ? 16.146 6.652 -4.316 1.00 80.56 91 PRO A CA 1
ATOM 671 C C . PRO A 1 91 ? 14.618 6.634 -4.146 1.00 80.56 91 PRO A C 1
ATOM 673 O O . PRO A 1 91 ? 14.098 6.523 -3.038 1.00 80.56 91 PRO A O 1
ATOM 676 N N . VAL A 1 92 ? 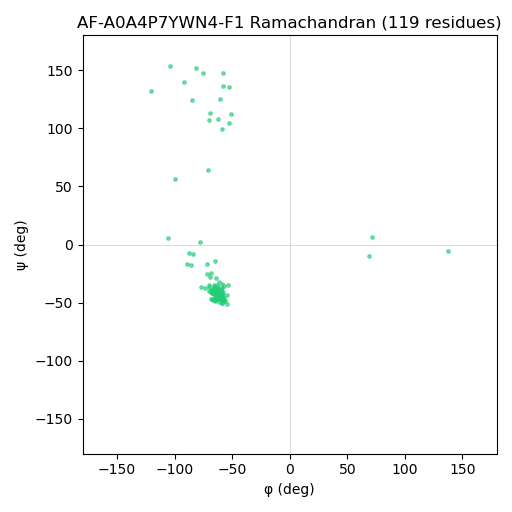13.889 6.675 -5.263 1.00 83.38 92 VAL A N 1
ATOM 677 C CA . VAL A 1 92 ? 12.419 6.672 -5.298 1.00 83.38 92 VAL A CA 1
ATOM 678 C C . VAL A 1 92 ? 11.830 5.329 -4.832 1.00 83.38 92 VAL A C 1
ATOM 680 O O . VAL A 1 92 ? 10.716 5.283 -4.315 1.00 83.38 92 VAL A O 1
ATOM 683 N N . ILE A 1 93 ? 12.584 4.231 -4.935 1.00 85.31 93 ILE A N 1
ATOM 684 C CA . ILE A 1 93 ? 12.158 2.917 -4.430 1.00 85.31 93 ILE A CA 1
ATOM 685 C C . ILE A 1 93 ? 12.226 2.875 -2.910 1.00 85.31 93 ILE A C 1
ATOM 687 O O . ILE A 1 93 ? 11.319 2.333 -2.285 1.00 85.31 93 ILE A O 1
ATOM 691 N N . PHE A 1 94 ? 13.226 3.511 -2.299 1.00 84.50 94 PHE A N 1
ATOM 692 C CA . PHE A 1 94 ? 13.274 3.653 -0.843 1.00 84.50 94 PHE A CA 1
ATOM 693 C C . PHE A 1 94 ? 12.100 4.486 -0.319 1.00 84.50 94 PHE A C 1
ATOM 695 O O . PHE A 1 94 ? 11.501 4.124 0.692 1.00 84.50 94 PHE A O 1
ATOM 702 N N . GLN A 1 95 ? 11.711 5.544 -1.039 1.00 87.69 95 GLN A N 1
ATOM 703 C CA . GLN A 1 95 ? 10.492 6.301 -0.739 1.00 87.69 95 GLN A CA 1
ATOM 704 C C . GLN A 1 95 ? 9.242 5.408 -0.820 1.00 87.69 95 GLN A C 1
ATOM 706 O O . GLN A 1 95 ? 8.418 5.416 0.099 1.00 87.69 95 GLN A O 1
ATOM 711 N N . ALA A 1 96 ? 9.120 4.599 -1.878 1.00 87.44 96 ALA A N 1
ATOM 712 C CA . ALA A 1 96 ? 7.996 3.682 -2.039 1.00 87.44 96 ALA A CA 1
ATOM 713 C C . ALA A 1 96 ? 7.950 2.603 -0.939 1.00 87.44 96 ALA A C 1
ATOM 715 O O . ALA A 1 96 ? 6.892 2.350 -0.363 1.00 87.44 96 ALA A O 1
ATOM 716 N N . LEU A 1 97 ? 9.099 2.018 -0.591 1.00 89.31 97 LEU A N 1
ATOM 717 C CA . LEU A 1 97 ? 9.233 1.014 0.465 1.00 89.31 97 LEU A CA 1
ATOM 718 C C . LEU A 1 97 ? 8.891 1.577 1.846 1.00 89.31 97 LEU A C 1
ATOM 720 O O . LEU A 1 97 ? 8.138 0.944 2.584 1.00 89.31 97 LEU A O 1
ATOM 724 N N . LEU A 1 98 ? 9.379 2.772 2.191 1.00 89.12 98 LEU A N 1
ATOM 725 C CA . LEU A 1 98 ? 9.012 3.436 3.445 1.00 89.12 98 LEU A CA 1
ATOM 726 C C . LEU A 1 98 ? 7.504 3.678 3.523 1.00 89.12 98 LEU A C 1
ATOM 728 O O . LEU A 1 98 ? 6.887 3.394 4.550 1.00 89.12 98 LEU A O 1
ATOM 732 N N . GLY A 1 99 ? 6.896 4.132 2.425 1.00 88.56 99 GLY A N 1
ATOM 733 C CA . GLY A 1 99 ? 5.450 4.296 2.346 1.00 88.56 99 GLY A CA 1
ATOM 734 C C . GLY A 1 99 ? 4.684 2.986 2.578 1.00 88.56 99 GLY A C 1
ATOM 735 O O . GLY A 1 99 ? 3.736 2.954 3.365 1.00 88.56 99 GLY A O 1
ATOM 736 N N . ILE A 1 100 ? 5.135 1.882 1.971 1.00 89.75 100 ILE A N 1
ATOM 737 C CA . ILE A 1 100 ? 4.545 0.546 2.160 1.00 89.75 100 ILE A CA 1
ATOM 738 C C . ILE A 1 100 ? 4.681 0.082 3.614 1.00 89.75 100 ILE A C 1
ATOM 740 O O . ILE A 1 100 ? 3.720 -0.436 4.180 1.00 89.75 100 ILE A O 1
ATOM 744 N N . ILE A 1 101 ? 5.834 0.297 4.250 1.00 90.94 101 ILE A N 1
ATOM 745 C CA . ILE A 1 101 ? 6.052 -0.065 5.659 1.00 90.94 101 ILE A CA 1
ATOM 746 C C . ILE A 1 101 ? 5.067 0.685 6.562 1.00 90.94 101 ILE A C 1
ATOM 748 O O . ILE A 1 101 ? 4.402 0.075 7.403 1.00 90.94 101 ILE A O 1
ATOM 752 N N . LEU A 1 102 ? 4.915 1.995 6.358 1.00 90.06 102 LEU A N 1
ATOM 753 C CA . LEU A 1 102 ? 3.957 2.808 7.108 1.00 90.06 102 LEU A CA 1
ATOM 754 C C . LEU A 1 102 ? 2.508 2.352 6.867 1.00 90.06 102 LEU A C 1
ATOM 756 O O . LEU A 1 102 ? 1.728 2.249 7.817 1.00 90.06 102 LEU A O 1
ATOM 760 N N . ALA A 1 103 ? 2.159 2.002 5.626 1.00 88.44 103 ALA A N 1
ATOM 761 C CA . ALA A 1 103 ? 0.854 1.444 5.278 1.00 88.44 103 ALA A CA 1
ATOM 762 C C . ALA A 1 103 ? 0.574 0.118 6.008 1.00 88.44 103 ALA A C 1
ATOM 764 O O . ALA A 1 103 ? -0.507 -0.059 6.577 1.00 88.44 103 ALA A O 1
ATOM 765 N N . ILE A 1 104 ? 1.558 -0.788 6.061 1.00 90.12 104 ILE A N 1
ATOM 766 C CA . ILE A 1 104 ? 1.461 -2.064 6.784 1.00 90.12 104 ILE A CA 1
ATOM 767 C C . ILE A 1 104 ? 1.193 -1.818 8.270 1.00 90.12 104 ILE A C 1
ATOM 769 O O . ILE A 1 104 ? 0.294 -2.447 8.833 1.00 90.12 104 ILE A O 1
ATOM 773 N N . ILE A 1 105 ? 1.915 -0.884 8.896 1.00 88.00 105 ILE A N 1
ATOM 774 C CA . ILE A 1 105 ? 1.701 -0.522 10.305 1.00 88.00 105 ILE A CA 1
ATOM 775 C C . ILE A 1 105 ? 0.248 -0.077 1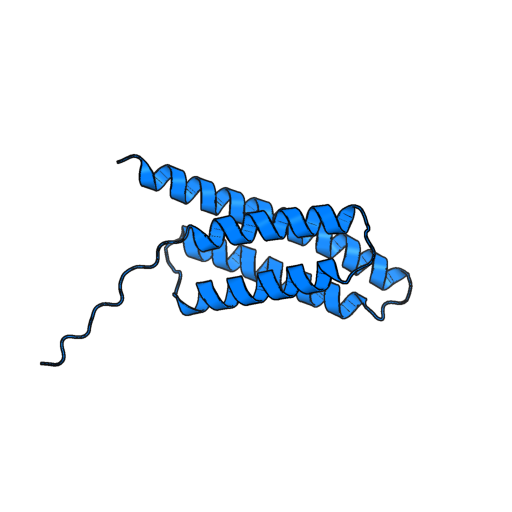0.515 1.00 88.00 105 ILE A C 1
ATOM 777 O O . ILE A 1 105 ? -0.439 -0.615 11.387 1.00 88.00 105 ILE A O 1
ATOM 781 N N . GLY A 1 106 ? -0.257 0.822 9.664 1.00 85.50 106 GLY A N 1
ATOM 782 C CA . GLY A 1 106 ? -1.637 1.299 9.747 1.00 85.50 106 GLY A CA 1
ATOM 783 C C . GLY A 1 106 ? -2.675 0.183 9.619 1.00 85.50 106 GLY A C 1
ATOM 784 O O . GLY A 1 106 ? -3.636 0.144 10.390 1.00 85.50 106 GLY A O 1
ATOM 785 N N . ILE A 1 107 ? -2.464 -0.772 8.707 1.00 86.75 107 ILE A N 1
ATOM 786 C CA . ILE A 1 107 ? -3.362 -1.922 8.536 1.00 86.75 107 ILE A CA 1
ATOM 787 C C . ILE A 1 107 ? -3.322 -2.847 9.748 1.00 86.75 107 ILE A C 1
ATOM 789 O O . ILE A 1 107 ? -4.369 -3.277 10.245 1.00 86.75 107 ILE A O 1
ATOM 793 N N . VAL A 1 108 ? -2.127 -3.188 10.235 1.00 86.75 108 VAL A N 1
ATOM 794 C CA . VAL A 1 108 ? -1.953 -4.098 11.373 1.00 86.75 108 VAL A CA 1
ATOM 795 C C . VAL A 1 108 ? -2.654 -3.541 12.611 1.00 86.75 108 VAL A C 1
ATOM 797 O O . VAL A 1 108 ? -3.347 -4.303 13.296 1.00 86.75 108 VAL A O 1
ATOM 800 N N . SER A 1 109 ? -2.598 -2.224 12.825 1.00 85.12 109 SER A N 1
ATOM 801 C CA . SER A 1 109 ? -3.280 -1.525 13.920 1.00 85.12 109 SER A CA 1
ATOM 802 C C . SER A 1 109 ? -4.817 -1.558 13.855 1.00 85.12 109 SER A C 1
ATOM 804 O O . SER A 1 109 ? -5.471 -1.279 14.866 1.00 85.12 109 SER A O 1
ATOM 806 N N . ILE A 1 110 ? -5.434 -1.941 12.728 1.00 81.38 110 ILE A N 1
ATOM 807 C CA . ILE A 1 110 ? -6.894 -2.092 12.633 1.00 81.38 110 ILE A CA 1
ATOM 808 C C . ILE A 1 110 ? -7.349 -3.298 13.466 1.00 81.38 110 ILE A C 1
ATOM 810 O O . ILE A 1 110 ? -7.082 -4.454 13.118 1.00 81.38 110 ILE A O 1
ATOM 814 N N . ARG A 1 111 ? -8.104 -3.043 14.541 1.00 73.06 111 ARG A N 1
ATOM 815 C CA . ARG A 1 111 ? -8.845 -4.085 15.267 1.00 73.06 111 ARG A CA 1
ATOM 816 C C . ARG A 1 111 ? -10.186 -4.328 14.594 1.00 73.06 111 ARG A C 1
ATOM 818 O O . ARG A 1 111 ? -10.980 -3.408 14.437 1.00 73.06 111 ARG A O 1
ATOM 825 N N . LEU A 1 112 ? -10.424 -5.581 14.236 1.00 68.94 112 LEU A N 1
ATOM 826 C CA . LEU A 1 112 ? -11.674 -6.023 13.636 1.00 68.94 112 LEU A CA 1
ATOM 827 C C . LEU A 1 112 ? -12.625 -6.488 14.740 1.00 68.94 112 LEU A C 1
ATOM 829 O O . LEU A 1 112 ? -12.162 -7.161 15.668 1.00 68.94 112 LEU A O 1
ATOM 833 N N . PRO A 1 113 ? -13.927 -6.171 14.656 1.00 62.12 113 PRO A N 1
ATOM 834 C CA . PRO A 1 113 ? -14.886 -6.665 15.630 1.00 62.12 113 PRO A CA 1
ATOM 835 C C . PRO A 1 113 ? -14.885 -8.210 15.657 1.00 62.12 113 PRO A C 1
ATOM 837 O O . PRO A 1 113 ? -14.595 -8.867 14.639 1.00 62.12 113 PRO A O 1
ATOM 840 N N . PRO A 1 114 ? -15.134 -8.830 16.825 1.00 56.25 114 PRO A N 1
ATOM 841 C CA . PRO A 1 114 ? -15.366 -10.266 16.893 1.00 56.25 114 PRO A CA 1
ATOM 842 C C . PRO A 1 114 ? -16.561 -10.618 15.996 1.00 56.25 114 PRO A C 1
ATOM 844 O O . PRO A 1 114 ? -17.556 -9.896 15.979 1.00 56.25 114 PRO A O 1
ATOM 847 N N . LYS A 1 115 ? -16.454 -11.700 15.209 1.00 58.44 115 LYS A N 1
ATOM 848 C CA . LYS A 1 115 ? -17.630 -12.243 14.516 1.00 58.44 115 LYS A CA 1
ATOM 849 C C . LYS A 1 115 ? -18.620 -12.644 15.611 1.00 58.44 115 LYS A C 1
ATOM 851 O O . LYS A 1 115 ? -18.216 -13.392 16.500 1.00 58.44 115 LYS A O 1
ATOM 856 N N . LEU A 1 116 ? -19.858 -12.144 15.556 1.00 52.00 116 LEU A N 1
ATOM 857 C CA . LEU A 1 116 ? -20.952 -12.707 16.347 1.00 52.00 116 LEU A CA 1
ATOM 858 C C . LEU A 1 116 ? -20.948 -14.213 16.082 1.00 52.00 116 LEU A C 1
ATOM 860 O O . LEU A 1 116 ? -21.148 -14.640 14.945 1.00 52.00 116 LEU A O 1
ATOM 864 N N . GLN A 1 117 ? -20.612 -14.997 17.105 1.00 50.19 117 GLN A N 1
ATOM 865 C CA . GLN A 1 117 ? -20.821 -16.432 17.071 1.00 50.19 117 GLN A CA 1
ATOM 866 C C . GLN A 1 117 ? -22.330 -16.598 16.948 1.00 50.19 117 GLN A C 1
ATOM 868 O O . GLN A 1 117 ? -23.067 -16.263 17.869 1.00 50.19 117 GLN A O 1
ATOM 873 N N . THR A 1 118 ? -22.795 -17.016 15.775 1.00 55.34 118 THR A N 1
ATOM 874 C CA . THR A 1 118 ? -24.146 -17.537 15.617 1.00 55.34 118 THR A CA 1
ATOM 875 C C . THR A 1 118 ? -24.252 -18.725 16.557 1.00 55.34 118 THR A C 1
ATOM 877 O O . THR A 1 118 ? -23.718 -19.795 16.264 1.00 55.34 118 THR A O 1
ATOM 880 N N . THR A 1 119 ? -24.854 -18.494 17.721 1.00 47.12 119 THR A N 1
ATOM 881 C CA . THR A 1 119 ? -25.355 -19.533 18.609 1.00 47.12 119 THR A CA 1
ATOM 882 C C . THR A 1 119 ? -26.257 -20.409 17.755 1.00 47.12 119 THR A C 1
ATOM 884 O O . THR A 1 119 ? -27.333 -19.982 17.341 1.00 47.12 119 THR A O 1
ATOM 887 N N . VAL A 1 120 ? -25.758 -21.586 17.389 1.00 55.28 120 VAL A N 1
ATOM 888 C CA . VAL A 1 120 ? -26.591 -22.643 16.826 1.00 55.28 120 VAL A CA 1
ATOM 889 C C . VAL A 1 120 ? -27.446 -23.109 17.999 1.00 55.28 120 VAL A C 1
ATOM 891 O O . VAL A 1 120 ? -26.903 -23.643 18.967 1.00 55.28 120 VAL A O 1
ATOM 894 N N . ALA A 1 121 ? -28.725 -22.740 17.964 1.00 57.31 121 ALA A N 1
ATOM 895 C CA . ALA A 1 121 ? -29.752 -23.223 18.879 1.00 57.31 121 ALA A CA 1
ATOM 896 C C . ALA A 1 121 ? -30.197 -24.631 18.471 1.00 57.31 121 ALA A C 1
ATOM 898 O O . ALA A 1 121 ? -30.159 -24.916 17.250 1.00 57.31 121 ALA A O 1
#

Mean predicted aligned error: 7.32 Å

Foldseek 3Di:
DPLPVVLVVLLVLLLVLLVLLLVLLVVVLVVCCVVPNPCSVLSVQLNVLSVLLNVQSVCLVVVNHDPVSLVVSLVSLVSSLVVLVVDDDDPSSVSNNSSSVSNNSSSVSRDHDPDPPPPPD

Solvent-accessible surface area (backbone atoms only — not comparable to full-atom values): 6394 Å² total; per-residue (Å²): 136,70,68,64,61,57,44,52,50,39,36,50,47,10,40,54,14,19,52,44,18,32,52,23,26,48,55,49,22,55,51,38,47,74,78,72,37,77,65,18,60,60,32,49,49,36,28,50,49,31,52,52,39,37,54,50,49,52,33,43,75,71,69,67,57,52,72,67,56,55,51,52,46,50,54,42,47,51,51,37,47,54,54,54,72,73,43,80,94,46,73,50,52,54,46,20,44,53,8,42,53,34,24,49,51,13,56,68,61,59,81,67,80,80,76,81,75,78,76,82,124

Nearest PDB structures (foldseek):
  7dgu-assembly1_A  TM=5.867E-01  e=5.684E+00  Escherichia coli 'BL21-Gold(DE3)pLysS AG'
  7dgy-assembly1_A  TM=4.655E-01  e=2.958E+00  Escherichia coli 'BL21-Gold(DE3)pLysS AG'
  7uwb-assembly1_c  TM=3.603E-01  e=1.702E+00  Citrus x limon
  8vy9-assembly1_R  TM=3.844E-01  e=2.301E+00  Homo sapiens
  8u5q-assembly1_C  TM=4.445E-01  e=7.683E+00  Homo sapiens

pLDDT: mean 80.78, std 10.08, range [47.12, 90.94]

Radius of gyration: 16.33 Å; Cα contacts (8 Å, |Δi|>4): 139; chains: 1; bounding box: 48×32×50 Å

Secondary structure (DSSP, 8-state):
--HHHHHHHHHHHHHHHHHHHHHHHHHHHHHHHHTT-TTHHHHHHHHHHHHHHHHHHHHHHTT---HHHHHHHHHHHHHHHHHHHTS---HHHHHHHHHHHHHHHHHHT-PPPPP------